Protein AF-A0A9E0UAL8-F1 (afdb_monomer)

Sequence (66 aa):
NVRLEGVPSIGDALRDLQAAAASGCTPVLVLTGKGEKTQAEDNLPEGTKVFKDLAAVADWLLEGQA

Mean predicted aligned error: 3.48 Å

Secondary structure (DSSP, 8-state):
----TT-EEEESSHHHHHHHHHTT-EEEEESTTTHHHHHHT--PPTT-EEESSHHHHHHHHHHT--

Structure (mmCIF, N/CA/C/O backbone):
data_AF-A0A9E0UAL8-F1
#
_entry.id   AF-A0A9E0UAL8-F1
#
loop_
_atom_site.group_PDB
_atom_site.id
_atom_site.type_symbol
_atom_site.label_atom_id
_atom_site.label_alt_id
_atom_site.label_comp_id
_atom_site.label_asym_id
_atom_site.label_entity_id
_atom_site.label_seq_id
_atom_site.pdbx_PDB_ins_code
_atom_site.Cartn_x
_atom_site.Cartn_y
_atom_site.Cartn_z
_atom_site.occupancy
_atom_site.B_iso_or_equiv
_atom_site.auth_seq_id
_atom_site.auth_comp_id
_atom_site.auth_asym_id
_atom_site.auth_atom_id
_atom_site.pdbx_PDB_model_num
ATOM 1 N N . ASN A 1 1 ? 1.870 -23.687 -7.319 1.00 69.25 1 ASN A N 1
ATOM 2 C CA . ASN A 1 1 ? 2.007 -22.214 -7.327 1.00 69.25 1 ASN A CA 1
ATOM 3 C C . ASN A 1 1 ? 0.651 -21.546 -7.321 1.00 69.25 1 ASN A C 1
ATOM 5 O O . ASN A 1 1 ? -0.301 -22.142 -7.811 1.00 69.25 1 ASN A O 1
ATOM 9 N N . VAL A 1 2 ? 0.593 -20.338 -6.760 1.00 82.12 2 VAL A N 1
ATOM 10 C CA . VAL A 1 2 ? -0.595 -19.476 -6.693 1.00 82.12 2 VAL A CA 1
ATOM 11 C C . VAL A 1 2 ? -0.454 -18.363 -7.733 1.00 82.12 2 VAL A C 1
ATOM 13 O O . VAL A 1 2 ? 0.655 -17.892 -7.980 1.00 82.12 2 VAL A O 1
ATOM 16 N N . ARG A 1 3 ? -1.570 -18.001 -8.363 1.00 89.50 3 ARG A N 1
ATOM 17 C CA . ARG A 1 3 ? -1.697 -16.880 -9.300 1.00 89.50 3 ARG A CA 1
ATOM 18 C C . ARG A 1 3 ? -1.831 -15.573 -8.519 1.00 89.50 3 ARG A C 1
ATOM 20 O O . ARG A 1 3 ? -2.584 -15.540 -7.550 1.00 89.50 3 ARG A O 1
ATOM 27 N N . LEU A 1 4 ? -1.070 -14.550 -8.898 1.00 90.88 4 LEU A N 1
ATOM 28 C CA . LEU A 1 4 ? -1.009 -13.269 -8.181 1.00 90.88 4 LEU A CA 1
ATOM 29 C C . LEU A 1 4 ? -1.878 -12.185 -8.824 1.00 90.88 4 LEU A C 1
ATOM 31 O O . LEU A 1 4 ? -2.019 -11.096 -8.271 1.00 90.88 4 LEU A O 1
ATOM 35 N N . GLU A 1 5 ? -2.492 -12.489 -9.965 1.00 92.50 5 GLU A N 1
ATOM 36 C CA . GLU A 1 5 ? -3.366 -11.572 -10.676 1.00 92.50 5 GLU A CA 1
ATOM 37 C C . GLU A 1 5 ? -4.518 -11.112 -9.773 1.00 92.50 5 GLU A C 1
ATOM 39 O O . GLU A 1 5 ? -5.308 -11.920 -9.283 1.00 92.50 5 GLU A O 1
ATOM 44 N N . GLY A 1 6 ? -4.604 -9.802 -9.536 1.00 86.81 6 GLY A N 1
ATOM 45 C CA . GLY A 1 6 ? -5.643 -9.209 -8.688 1.00 86.81 6 GLY A CA 1
ATOM 46 C C . GLY A 1 6 ? -5.428 -9.381 -7.180 1.00 86.81 6 GLY A C 1
ATOM 47 O O . GLY A 1 6 ? -6.236 -8.880 -6.401 1.00 86.81 6 GLY A O 1
ATOM 48 N N . VAL A 1 7 ? -4.342 -10.027 -6.741 1.00 94.62 7 VAL A N 1
ATOM 49 C CA . VAL A 1 7 ? -4.006 -10.129 -5.314 1.00 94.62 7 VAL A CA 1
ATOM 50 C C . VAL A 1 7 ? -3.517 -8.764 -4.809 1.00 94.62 7 VAL A C 1
ATOM 52 O O . VAL A 1 7 ? -2.590 -8.204 -5.399 1.00 94.62 7 VAL A O 1
ATOM 55 N N . PRO A 1 8 ? -4.098 -8.195 -3.739 1.00 95.38 8 PRO A N 1
ATOM 56 C CA . PRO A 1 8 ? -3.636 -6.930 -3.173 1.00 95.38 8 PRO A CA 1
ATOM 57 C C . PRO A 1 8 ? -2.227 -7.048 -2.584 1.00 95.38 8 PRO A C 1
ATOM 59 O O . PRO A 1 8 ? -1.946 -7.962 -1.812 1.00 95.38 8 PRO A O 1
ATOM 62 N N . SER A 1 9 ? -1.351 -6.097 -2.909 1.00 96.62 9 SER A N 1
ATOM 63 C CA . SER A 1 9 ? -0.004 -5.991 -2.342 1.00 96.62 9 SER A CA 1
ATOM 64 C C . SER A 1 9 ? 0.185 -4.616 -1.714 1.00 96.62 9 SER A C 1
ATOM 66 O O . SER A 1 9 ? 0.163 -3.603 -2.414 1.00 96.62 9 SER A O 1
ATOM 68 N N . ILE A 1 10 ? 0.363 -4.595 -0.393 1.00 97.44 10 ILE A N 1
ATOM 69 C CA . ILE A 1 10 ? 0.357 -3.384 0.427 1.00 97.44 10 ILE A CA 1
ATOM 70 C C . ILE A 1 10 ? 1.793 -2.945 0.726 1.00 97.44 10 ILE A C 1
ATOM 72 O O . ILE A 1 10 ? 2.593 -3.751 1.199 1.00 97.44 10 ILE A O 1
ATOM 76 N N . GLY A 1 11 ? 2.110 -1.668 0.506 1.00 96.75 11 GLY A N 1
ATOM 77 C CA . GLY A 1 11 ? 3.412 -1.090 0.844 1.00 96.75 11 GLY A CA 1
ATOM 78 C C . GLY A 1 11 ? 3.376 0.428 1.011 1.00 96.75 11 GLY A C 1
ATOM 79 O O . GLY A 1 11 ? 2.385 1.077 0.687 1.00 96.75 11 GLY A O 1
ATOM 80 N N . ASP A 1 12 ? 4.466 0.996 1.528 1.00 97.69 12 ASP A N 1
ATOM 81 C CA . ASP A 1 12 ? 4.656 2.440 1.728 1.00 97.69 12 ASP A CA 1
ATOM 82 C C . ASP A 1 12 ? 5.732 3.040 0.806 1.00 97.69 12 ASP A C 1
ATOM 84 O O . ASP A 1 12 ? 6.012 4.235 0.882 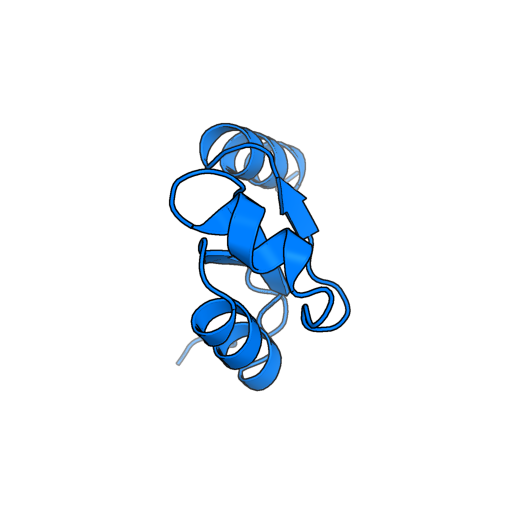1.00 97.69 12 ASP A O 1
ATOM 88 N N . ALA A 1 13 ? 6.357 2.219 -0.047 1.00 97.25 13 ALA A N 1
ATOM 89 C CA . ALA A 1 13 ? 7.440 2.620 -0.936 1.00 97.25 13 ALA A CA 1
ATOM 90 C C . A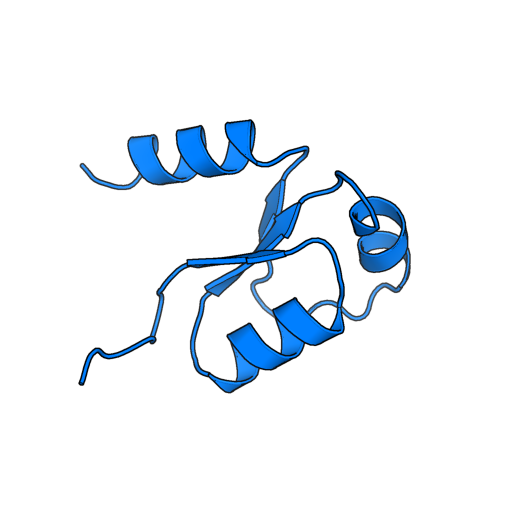LA A 1 13 ? 7.133 2.302 -2.404 1.00 97.25 13 ALA A C 1
ATOM 92 O O . ALA A 1 13 ? 6.672 1.210 -2.743 1.00 97.25 13 ALA A O 1
ATOM 93 N N . LEU A 1 14 ? 7.501 3.227 -3.293 1.00 96.19 14 LEU A N 1
ATOM 94 C CA . LEU A 1 14 ? 7.255 3.118 -4.732 1.00 96.19 14 LEU A CA 1
ATOM 95 C C . LEU A 1 14 ? 7.754 1.803 -5.348 1.00 96.19 14 LEU A C 1
ATOM 97 O O . LEU A 1 14 ? 7.039 1.179 -6.129 1.00 96.19 14 LEU A O 1
ATOM 101 N N . ARG A 1 15 ? 8.968 1.364 -4.986 1.00 95.69 15 ARG A N 1
ATOM 102 C CA . ARG A 1 15 ? 9.567 0.140 -5.548 1.00 95.69 15 ARG A CA 1
ATOM 103 C C . ARG A 1 15 ? 8.681 -1.091 -5.310 1.00 95.69 15 ARG A C 1
ATOM 105 O O . ARG A 1 15 ? 8.639 -1.984 -6.149 1.00 95.69 15 ARG A O 1
ATOM 112 N N . ASP A 1 16 ? 7.993 -1.132 -4.167 1.00 94.38 16 ASP A N 1
ATOM 113 C CA . ASP A 1 16 ? 7.188 -2.279 -3.757 1.00 94.38 16 ASP A CA 1
ATOM 114 C C . ASP A 1 16 ? 5.881 -2.289 -4.574 1.00 94.38 16 ASP A C 1
ATOM 116 O O . ASP A 1 16 ? 5.449 -3.337 -5.051 1.00 94.38 16 ASP A O 1
ATOM 120 N N . LEU A 1 17 ? 5.319 -1.105 -4.852 1.00 96.00 17 LEU A N 1
ATOM 121 C CA . LEU A 1 17 ? 4.161 -0.935 -5.737 1.00 96.00 17 LEU A CA 1
ATOM 122 C C . LEU A 1 17 ? 4.486 -1.296 -7.191 1.00 96.00 17 LEU A C 1
ATOM 124 O O . LEU A 1 17 ? 3.706 -1.979 -7.850 1.00 96.00 17 LEU A O 1
ATOM 128 N N . GLN A 1 18 ? 5.642 -0.864 -7.697 1.00 96.00 18 GLN A N 1
ATOM 129 C CA . GLN A 1 18 ? 6.089 -1.193 -9.054 1.00 96.00 18 GLN A CA 1
ATOM 130 C C . GLN A 1 18 ? 6.307 -2.700 -9.223 1.00 96.00 18 GLN A C 1
ATOM 132 O O . GLN A 1 18 ? 5.880 -3.275 -10.223 1.00 96.00 18 GLN A O 1
ATOM 137 N N . ALA A 1 19 ? 6.917 -3.355 -8.230 1.00 95.69 19 ALA A N 1
ATOM 138 C CA . ALA A 1 19 ? 7.088 -4.804 -8.226 1.00 95.69 19 ALA A CA 1
ATOM 139 C C . ALA A 1 19 ? 5.741 -5.545 -8.180 1.00 95.69 19 ALA A C 1
ATOM 141 O O . ALA A 1 19 ? 5.556 -6.529 -8.901 1.00 95.69 19 ALA A O 1
ATOM 142 N N . ALA A 1 20 ? 4.788 -5.055 -7.381 1.00 95.44 20 ALA A N 1
ATOM 143 C CA . ALA A 1 20 ? 3.432 -5.591 -7.326 1.00 95.44 20 ALA A CA 1
ATOM 144 C C . ALA A 1 20 ? 2.739 -5.509 -8.694 1.00 95.44 20 ALA A C 1
ATOM 146 O O . ALA A 1 20 ? 2.282 -6.530 -9.206 1.00 95.44 20 ALA A O 1
ATOM 147 N N . ALA A 1 21 ? 2.736 -4.330 -9.319 1.00 95.44 21 ALA A N 1
ATOM 148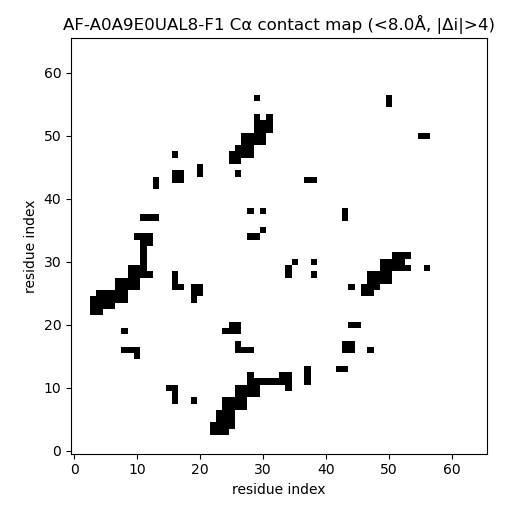 C CA . ALA A 1 21 ? 2.142 -4.128 -10.638 1.00 95.44 21 ALA A CA 1
ATOM 149 C C . ALA A 1 21 ? 2.795 -5.022 -11.709 1.00 95.44 21 ALA A C 1
ATOM 151 O O . ALA A 1 21 ? 2.096 -5.684 -12.473 1.00 95.44 21 ALA A O 1
ATOM 152 N N . ALA A 1 22 ? 4.130 -5.120 -11.719 1.00 94.94 22 ALA A N 1
ATOM 153 C CA . ALA A 1 22 ? 4.865 -5.991 -12.641 1.00 94.94 22 ALA A CA 1
ATOM 154 C C . ALA A 1 22 ? 4.552 -7.488 -12.447 1.00 94.94 22 ALA A C 1
ATOM 156 O O . ALA A 1 22 ? 4.691 -8.273 -13.382 1.00 94.94 22 ALA A O 1
ATOM 157 N N . SER A 1 23 ? 4.117 -7.878 -11.246 1.00 93.88 23 SER A N 1
ATOM 158 C CA . SER A 1 23 ? 3.730 -9.254 -10.906 1.00 93.88 23 SER A CA 1
ATOM 159 C C . SER A 1 23 ? 2.239 -9.545 -11.138 1.00 93.88 23 SER A C 1
ATOM 161 O O . SER A 1 23 ? 1.793 -10.657 -10.864 1.00 93.88 23 SER A O 1
ATOM 163 N N . GLY A 1 24 ? 1.458 -8.566 -11.614 1.00 93.38 24 GLY A N 1
ATOM 164 C CA . GLY A 1 24 ? 0.005 -8.678 -11.800 1.00 93.38 24 GLY A CA 1
ATOM 165 C C . GLY A 1 24 ? -0.825 -8.466 -10.526 1.00 93.38 24 GLY A C 1
ATOM 166 O O . GLY A 1 24 ? -2.054 -8.553 -10.572 1.00 93.38 24 GLY A O 1
ATOM 167 N N . CYS A 1 25 ? -0.183 -8.164 -9.396 1.00 95.75 25 CYS A N 1
ATOM 168 C CA . CYS A 1 25 ? -0.870 -7.814 -8.156 1.00 95.75 25 CYS A CA 1
ATOM 169 C C . CYS A 1 25 ? -1.598 -6.469 -8.296 1.00 95.75 25 CYS A C 1
ATOM 171 O O . CYS A 1 25 ? -1.243 -5.630 -9.123 1.00 95.75 25 CYS A O 1
ATOM 173 N N . THR A 1 26 ? -2.572 -6.221 -7.421 1.00 95.75 26 THR A N 1
ATOM 174 C CA . THR A 1 26 ? -3.159 -4.886 -7.240 1.00 95.75 26 THR A CA 1
ATOM 175 C C . THR A 1 26 ? -2.293 -4.085 -6.261 1.00 95.75 26 THR A C 1
ATOM 177 O O . THR A 1 26 ? -2.251 -4.441 -5.079 1.00 95.75 26 THR A O 1
ATOM 180 N N . PRO A 1 27 ? -1.587 -3.028 -6.701 1.00 97.50 27 PRO A N 1
ATOM 181 C CA . PRO A 1 27 ? -0.763 -2.218 -5.812 1.00 97.50 27 PRO A CA 1
ATOM 182 C C . PRO A 1 27 ? -1.627 -1.392 -4.850 1.00 97.50 27 PRO A C 1
ATOM 184 O O . PRO A 1 27 ? -2.603 -0.750 -5.246 1.00 97.50 27 PRO A O 1
ATOM 187 N N . VAL A 1 28 ? -1.257 -1.395 -3.570 1.00 97.94 28 VAL A N 1
ATOM 188 C CA . VAL A 1 28 ? -1.928 -0.633 -2.515 1.00 97.94 28 VAL A CA 1
ATOM 189 C C . VAL A 1 28 ? -0.893 0.160 -1.722 1.00 97.94 28 VAL A C 1
ATOM 191 O O . VAL A 1 28 ? -0.019 -0.411 -1.073 1.00 97.94 28 VAL A O 1
ATOM 194 N N . LEU A 1 29 ? -1.002 1.484 -1.764 1.00 98.25 29 LEU A N 1
ATOM 195 C CA . LEU A 1 29 ? -0.181 2.415 -1.002 1.00 98.25 29 LEU A CA 1
ATOM 196 C C . LEU A 1 29 ? -0.846 2.726 0.341 1.00 98.25 29 LEU A C 1
ATOM 198 O O . LEU A 1 29 ? -1.992 3.173 0.373 1.00 98.25 29 LEU A O 1
ATOM 202 N N . VAL A 1 30 ? -0.114 2.561 1.440 1.00 98.25 30 VAL A N 1
ATOM 203 C CA . VAL A 1 30 ? -0.493 3.131 2.744 1.00 98.25 30 VAL A CA 1
ATOM 204 C C . VAL A 1 30 ? 0.305 4.398 3.011 1.00 98.25 30 VAL A C 1
ATOM 206 O O . VAL A 1 30 ? 1.492 4.432 2.709 1.00 98.25 30 VAL A O 1
ATOM 209 N N . LEU A 1 31 ? -0.320 5.429 3.588 1.00 98.00 31 LEU A N 1
ATOM 210 C CA . LEU A 1 31 ? 0.334 6.719 3.860 1.00 98.00 31 LEU A CA 1
ATOM 211 C C . LEU A 1 31 ? 1.223 6.714 5.110 1.00 98.00 31 LEU A C 1
ATOM 213 O O . LEU A 1 31 ? 2.059 7.598 5.283 1.00 98.00 31 LEU A O 1
ATOM 217 N N . THR A 1 32 ? 1.112 5.689 5.953 1.00 97.50 32 THR A N 1
ATOM 218 C CA . THR A 1 32 ? 2.043 5.456 7.065 1.00 97.50 32 THR A CA 1
ATOM 219 C C . THR A 1 32 ? 3.473 5.206 6.575 1.00 97.50 32 THR A C 1
ATOM 221 O O . THR A 1 32 ? 3.680 4.658 5.497 1.00 97.50 32 THR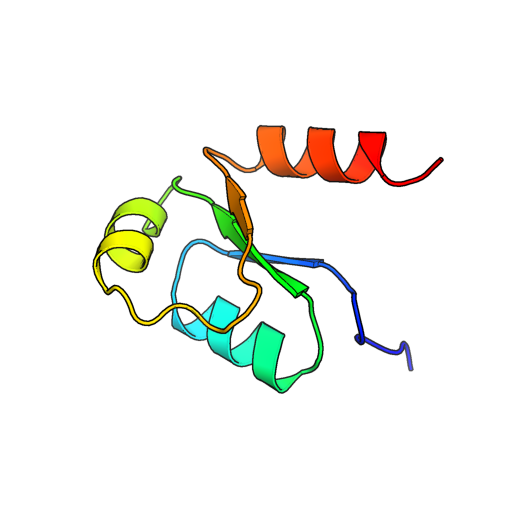 A O 1
ATOM 224 N N . GLY A 1 33 ? 4.480 5.542 7.387 1.00 95.94 33 GLY A N 1
ATOM 225 C CA . GLY A 1 33 ? 5.886 5.303 7.041 1.00 95.94 33 GLY A CA 1
ATOM 226 C C . GLY A 1 33 ? 6.395 6.284 5.984 1.00 95.94 33 GLY A C 1
ATOM 227 O O . GLY A 1 33 ? 6.492 7.483 6.243 1.00 95.94 33 GLY A O 1
ATOM 228 N N . LYS A 1 34 ? 6.773 5.777 4.807 1.00 96.50 34 LYS A N 1
ATOM 229 C CA . LYS A 1 34 ? 7.222 6.575 3.651 1.00 96.50 34 LYS A CA 1
ATOM 230 C C . LYS A 1 34 ? 6.089 6.938 2.691 1.00 96.50 34 LYS A C 1
ATOM 232 O O . LYS A 1 34 ? 6.339 7.654 1.723 1.00 96.50 34 LYS A O 1
ATOM 237 N N . GLY A 1 35 ? 4.865 6.506 2.980 1.00 96.69 35 GLY A N 1
ATOM 238 C CA . GLY A 1 35 ? 3.753 6.563 2.045 1.00 96.69 35 GLY A CA 1
ATOM 239 C C . GLY A 1 35 ? 3.405 7.951 1.528 1.00 96.69 35 GLY A C 1
ATOM 240 O O . GLY A 1 35 ? 3.258 8.124 0.323 1.00 96.69 35 GLY A O 1
ATOM 241 N N . GLU A 1 36 ? 3.355 8.959 2.403 1.00 97.06 36 GLU A N 1
ATOM 242 C CA . GLU A 1 36 ? 3.121 10.353 1.988 1.00 97.06 36 GLU A CA 1
ATOM 243 C C . GLU A 1 36 ? 4.184 10.854 1.000 1.00 97.06 36 GLU A C 1
ATOM 245 O O . GLU A 1 36 ? 3.864 11.545 0.034 1.00 97.06 36 GLU A O 1
ATOM 250 N N . LYS A 1 37 ? 5.453 10.466 1.199 1.00 96.75 37 LYS A N 1
ATOM 251 C CA . LYS A 1 37 ? 6.541 10.824 0.277 1.00 96.75 37 LYS A CA 1
ATOM 252 C C . LYS A 1 37 ? 6.364 10.121 -1.060 1.00 96.75 37 LYS A C 1
ATOM 254 O O . LYS A 1 37 ? 6.457 10.769 -2.090 1.00 96.75 37 LYS A O 1
ATOM 259 N N . THR A 1 38 ? 6.060 8.824 -1.038 1.00 96.12 38 THR A N 1
ATOM 260 C CA . THR A 1 38 ? 5.798 8.042 -2.251 1.00 96.12 38 THR A CA 1
ATOM 261 C C . THR A 1 38 ? 4.576 8.550 -3.017 1.00 96.12 38 THR A C 1
ATOM 263 O O . THR A 1 38 ? 4.616 8.597 -4.240 1.00 96.12 38 THR A O 1
ATOM 266 N N . GLN A 1 39 ? 3.519 9.001 -2.337 1.00 95.81 39 GLN A N 1
ATOM 267 C CA . GLN A 1 39 ? 2.371 9.622 -2.998 1.00 95.81 39 GLN A CA 1
ATOM 268 C C . GLN A 1 39 ? 2.755 10.942 -3.683 1.00 95.81 39 GLN A C 1
ATOM 270 O O . GLN A 1 39 ? 2.292 11.217 -4.785 1.00 95.81 39 GLN A O 1
ATOM 275 N N . ALA A 1 40 ? 3.615 11.745 -3.050 1.00 95.00 40 ALA A N 1
ATOM 276 C CA . ALA A 1 40 ? 4.068 13.024 -3.592 1.00 95.00 40 ALA A CA 1
ATOM 277 C C . ALA A 1 40 ? 5.010 12.894 -4.807 1.00 95.00 40 ALA A C 1
ATOM 279 O O . ALA A 1 40 ? 5.219 13.880 -5.508 1.00 95.00 40 ALA A O 1
ATOM 280 N N . GLU A 1 41 ? 5.579 11.711 -5.065 1.00 91.50 41 GLU A N 1
ATOM 281 C CA . GLU A 1 41 ? 6.434 11.459 -6.235 1.00 91.50 41 GLU A CA 1
ATOM 282 C C . GLU A 1 41 ? 5.650 11.368 -7.564 1.00 91.50 41 GLU A C 1
ATOM 284 O O . GLU A 1 41 ? 6.275 11.379 -8.623 1.00 91.50 41 GLU A O 1
ATOM 289 N N . ASP A 1 42 ? 4.309 11.300 -7.517 1.00 85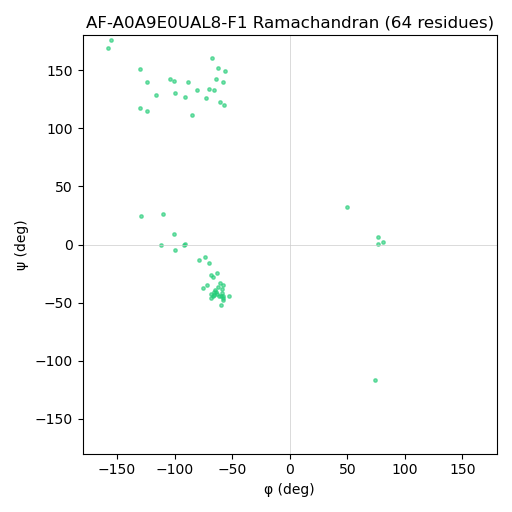.50 42 ASP A N 1
ATOM 290 C CA . ASP A 1 42 ? 3.380 11.318 -8.670 1.00 85.50 42 ASP A CA 1
ATOM 291 C C . ASP A 1 42 ? 3.725 10.322 -9.800 1.00 85.50 42 ASP A C 1
ATOM 293 O O . ASP A 1 42 ? 3.508 10.554 -10.987 1.00 85.50 42 ASP A O 1
ATOM 297 N N . ASN A 1 43 ? 4.301 9.179 -9.427 1.00 93.00 43 ASN A N 1
ATOM 298 C CA . ASN A 1 43 ? 4.785 8.135 -10.335 1.00 93.00 43 ASN A CA 1
ATOM 299 C C . ASN A 1 43 ? 4.255 6.741 -9.952 1.00 93.00 43 ASN A C 1
ATOM 301 O O . ASN A 1 43 ? 4.876 5.716 -10.256 1.00 93.00 43 ASN A O 1
ATOM 305 N N . LEU A 1 44 ? 3.113 6.707 -9.260 1.00 95.31 44 LEU A N 1
ATOM 306 C CA . LEU A 1 44 ? 2.483 5.473 -8.808 1.00 95.31 44 LEU A CA 1
ATOM 307 C C . LEU A 1 44 ? 2.050 4.616 -10.011 1.00 95.31 44 LEU A C 1
ATOM 309 O O . LEU A 1 44 ? 1.556 5.158 -11.002 1.00 95.31 44 LEU A O 1
ATOM 313 N N . PRO A 1 45 ? 2.184 3.280 -9.934 1.00 95.62 45 PRO A N 1
ATOM 314 C CA . PRO A 1 45 ? 1.649 2.392 -10.958 1.00 95.62 45 PRO A CA 1
ATOM 315 C C . PRO A 1 45 ? 0.147 2.598 -11.171 1.00 95.62 45 PRO A C 1
ATOM 317 O O . PRO A 1 45 ? -0.594 2.913 -10.233 1.00 95.62 45 PRO A O 1
ATOM 320 N N . GLU A 1 46 ? -0.317 2.361 -12.393 1.00 92.81 46 GLU A N 1
ATOM 321 C CA . GLU A 1 46 ? -1.736 2.455 -12.722 1.00 92.81 46 GLU A CA 1
ATOM 322 C C . GLU A 1 46 ? -2.578 1.512 -11.845 1.00 92.81 46 GLU A C 1
ATOM 324 O O . GLU A 1 46 ? -2.179 0.388 -11.536 1.00 92.81 46 GLU A O 1
ATOM 329 N N . GLY A 1 47 ? -3.743 1.990 -11.403 1.00 91.75 47 GLY A N 1
ATOM 330 C CA . GLY A 1 47 ? -4.637 1.224 -10.533 1.00 91.75 47 GLY A CA 1
ATOM 331 C C . GLY A 1 47 ? -4.202 1.147 -9.065 1.00 91.75 47 GLY A C 1
ATOM 332 O O . GLY A 1 47 ? -4.862 0.453 -8.290 1.00 91.75 47 GLY A O 1
ATOM 333 N N . THR A 1 48 ? -3.146 1.867 -8.658 1.00 96.19 48 THR A N 1
ATOM 334 C CA . THR A 1 48 ? -2.741 1.947 -7.246 1.00 96.19 48 THR A CA 1
ATOM 335 C C . THR A 1 48 ? -3.856 2.539 -6.391 1.00 96.19 48 THR A C 1
ATOM 337 O O . THR A 1 48 ? -4.302 3.665 -6.612 1.00 96.19 48 THR A O 1
ATOM 340 N N . LYS A 1 49 ? -4.286 1.792 -5.372 1.00 96.38 49 LYS A N 1
ATOM 341 C CA . LYS A 1 49 ? -5.209 2.293 -4.346 1.00 96.38 49 LYS A CA 1
ATOM 342 C C . LYS A 1 49 ? -4.418 2.934 -3.215 1.00 96.38 49 LYS A C 1
ATOM 344 O O . LYS A 1 49 ? -3.399 2.387 -2.811 1.00 96.38 49 LYS A O 1
ATOM 349 N N . VAL A 1 50 ? -4.890 4.056 -2.683 1.00 96.94 50 VAL A N 1
ATOM 350 C CA . VAL A 1 50 ? -4.212 4.781 -1.6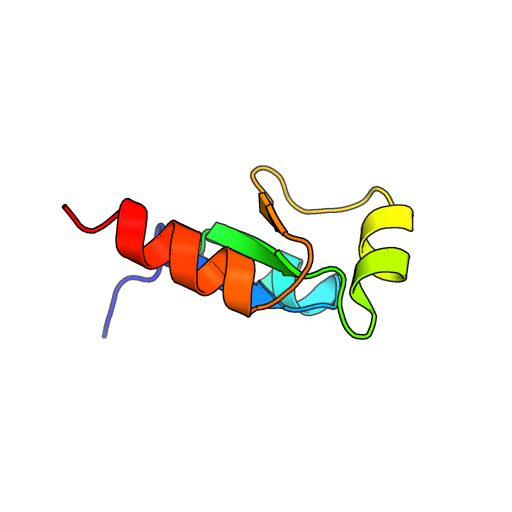00 1.00 96.94 50 VAL A CA 1
ATOM 351 C C . VAL A 1 50 ? -5.091 4.784 -0.355 1.00 96.94 50 VAL A C 1
ATOM 353 O O . VAL A 1 50 ? -6.259 5.160 -0.426 1.00 96.94 50 VAL A O 1
ATOM 356 N N . PHE A 1 51 ? -4.523 4.391 0.781 1.00 97.81 51 PHE A N 1
ATOM 357 C CA . PHE A 1 51 ? -5.196 4.347 2.076 1.00 97.81 51 PHE A CA 1
ATOM 358 C C . PHE A 1 51 ? -4.367 5.053 3.140 1.00 97.81 51 PHE A C 1
ATOM 360 O O . PHE A 1 51 ? -3.141 5.076 3.088 1.00 97.81 51 PHE A O 1
ATOM 367 N N . LYS A 1 52 ? -5.042 5.603 4.150 1.00 97.81 52 LYS A N 1
ATOM 368 C CA . LYS A 1 52 ? -4.385 6.299 5.261 1.00 97.81 52 LYS A CA 1
ATOM 369 C C . LYS A 1 52 ? -3.382 5.403 5.997 1.00 97.81 52 LYS A C 1
ATOM 371 O O . LYS A 1 52 ? -2.268 5.831 6.282 1.00 97.81 52 LYS A O 1
ATOM 376 N N . ASP A 1 53 ? -3.776 4.177 6.312 1.00 97.94 53 ASP A N 1
ATOM 377 C CA . ASP A 1 53 ? -2.997 3.230 7.104 1.00 97.94 53 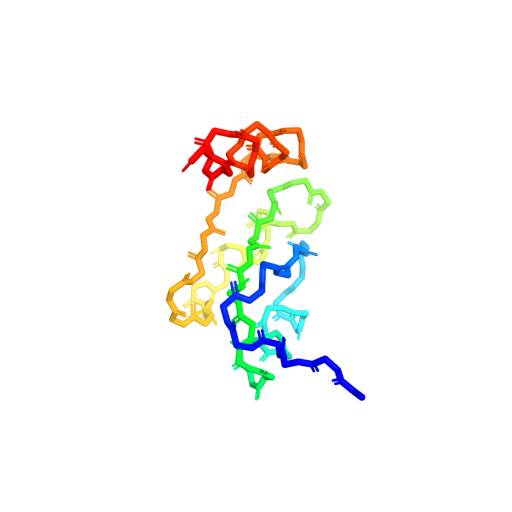ASP A CA 1
ATOM 378 C C . ASP A 1 53 ? -3.402 1.786 6.779 1.00 97.94 53 ASP A C 1
ATOM 380 O O . ASP A 1 53 ? -4.308 1.535 5.982 1.00 97.94 53 ASP A O 1
ATOM 384 N N . LEU A 1 54 ? -2.704 0.826 7.389 1.00 97.25 54 LEU A N 1
ATOM 385 C CA . LEU A 1 54 ? -2.966 -0.596 7.178 1.00 97.25 54 LEU A CA 1
ATOM 386 C C . LEU A 1 54 ? -4.337 -1.040 7.718 1.00 97.25 54 LEU A C 1
ATOM 388 O O . LEU A 1 54 ? -4.910 -1.983 7.179 1.00 97.25 54 LEU A O 1
ATOM 392 N N . ALA A 1 55 ? -4.874 -0.373 8.747 1.00 97.50 55 ALA A N 1
ATOM 393 C CA . ALA A 1 55 ? -6.186 -0.710 9.298 1.00 97.50 55 ALA A CA 1
ATOM 394 C C . ALA A 1 55 ? -7.292 -0.412 8.278 1.00 97.50 55 ALA A C 1
ATOM 396 O O . ALA A 1 55 ? -8.106 -1.285 7.996 1.00 97.50 55 ALA A O 1
ATOM 397 N N . ALA A 1 56 ? -7.232 0.748 7.619 1.00 97.19 56 ALA A N 1
ATOM 398 C CA . ALA A 1 56 ? -8.154 1.089 6.537 1.00 97.19 56 ALA A CA 1
ATOM 399 C C . ALA A 1 56 ? -8.083 0.101 5.355 1.00 97.19 56 ALA A C 1
ATOM 401 O O . ALA A 1 56 ? -9.096 -0.173 4.714 1.00 97.19 56 ALA A O 1
ATOM 402 N N . VAL A 1 57 ? -6.900 -0.458 5.066 1.00 96.75 57 VAL A N 1
ATOM 403 C CA . VAL A 1 57 ? -6.771 -1.522 4.055 1.00 96.75 57 VAL A CA 1
ATOM 404 C C . VAL A 1 57 ? -7.445 -2.810 4.523 1.00 96.75 57 VAL A C 1
ATOM 406 O O . VAL A 1 57 ? -8.114 -3.461 3.726 1.00 96.75 57 VAL A O 1
ATOM 409 N N . ALA A 1 58 ? -7.279 -3.191 5.792 1.00 96.69 58 ALA A N 1
ATOM 410 C CA . ALA A 1 58 ? -7.919 -4.381 6.346 1.00 96.69 58 ALA A CA 1
ATOM 411 C C . ALA A 1 58 ? -9.449 -4.271 6.297 1.00 96.69 58 ALA A C 1
ATOM 413 O O . ALA A 1 58 ? -10.096 -5.208 5.838 1.00 96.69 58 ALA A O 1
ATOM 414 N N . ASP A 1 59 ? -10.007 -3.119 6.676 1.00 96.50 59 ASP A N 1
ATOM 415 C CA . ASP A 1 59 ? -11.445 -2.855 6.579 1.00 96.50 59 ASP A CA 1
ATOM 416 C C . ASP A 1 59 ? -11.928 -2.999 5.127 1.00 96.50 59 ASP A C 1
ATOM 418 O O . ASP A 1 59 ? -12.860 -3.752 4.856 1.00 96.50 59 ASP A O 1
ATOM 422 N N . TRP A 1 60 ? -11.220 -2.390 4.168 1.00 94.56 60 TRP A N 1
ATOM 423 C CA . TRP A 1 60 ? -11.531 -2.522 2.740 1.00 94.56 60 TRP A CA 1
ATOM 424 C C . TRP A 1 60 ? -11.492 -3.977 2.240 1.00 94.56 60 TRP A C 1
ATOM 426 O O . TRP A 1 60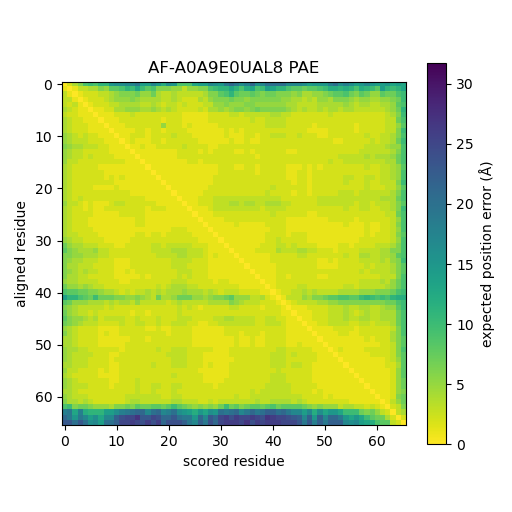 ? -12.351 -4.390 1.458 1.00 94.56 60 TRP A O 1
ATOM 436 N N . LEU A 1 61 ? -10.507 -4.767 2.678 1.00 94.12 61 LEU A N 1
ATOM 437 C CA . LEU A 1 61 ? -10.415 -6.183 2.316 1.00 94.12 61 LEU A CA 1
ATOM 438 C C . LEU A 1 61 ? -11.585 -6.986 2.891 1.00 94.12 61 LEU A C 1
ATOM 440 O O . LEU A 1 61 ? -12.131 -7.840 2.200 1.00 94.12 61 LEU A O 1
ATOM 444 N N . LEU A 1 62 ? -11.981 -6.704 4.132 1.00 94.44 62 LEU A N 1
ATOM 445 C CA . LEU A 1 62 ? -13.077 -7.397 4.807 1.00 94.44 62 LEU A CA 1
ATOM 446 C C . LEU A 1 62 ? -14.448 -7.020 4.228 1.00 94.44 62 LEU A C 1
ATOM 448 O O . LEU A 1 62 ? -15.319 -7.881 4.126 1.00 94.44 62 LEU A O 1
ATOM 452 N N . GLU A 1 63 ? -14.630 -5.772 3.792 1.00 90.81 63 GLU A N 1
ATOM 453 C CA . GLU A 1 63 ? -15.839 -5.313 3.096 1.00 90.81 63 GLU A CA 1
ATOM 454 C C . GLU A 1 63 ? -15.992 -5.935 1.695 1.00 90.81 63 GLU A C 1
ATOM 456 O O . GLU A 1 63 ? -17.107 -6.073 1.194 1.00 90.81 63 GLU A O 1
ATOM 461 N N . GLY A 1 64 ? -14.879 -6.325 1.062 1.00 67.44 64 GLY A N 1
ATOM 462 C CA . GLY A 1 64 ? -14.816 -6.850 -0.305 1.00 67.44 64 GLY A CA 1
ATOM 463 C C . GLY A 1 64 ? -14.709 -8.374 -0.443 1.00 67.44 64 GLY A C 1
ATOM 464 O O . GLY A 1 64 ? -14.471 -8.848 -1.553 1.00 67.44 64 GLY A O 1
ATOM 465 N N . GLN A 1 65 ? -14.856 -9.145 0.641 1.00 52.22 65 GLN A N 1
ATOM 466 C CA . GLN A 1 65 ? -14.879 -10.620 0.610 1.00 52.22 65 GLN A CA 1
ATOM 467 C C . GLN A 1 65 ? -16.265 -11.235 0.907 1.00 52.22 65 GLN A C 1
ATOM 469 O O . GLN A 1 65 ? -16.340 -12.379 1.362 1.00 52.22 65 GLN A O 1
ATOM 474 N N . ALA A 1 66 ? -17.350 -10.504 0.626 1.00 40.31 66 ALA A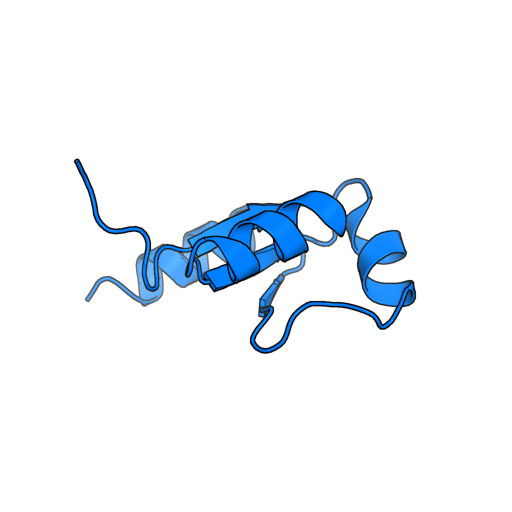 N 1
ATOM 475 C CA . ALA A 1 66 ? -18.712 -11.050 0.545 1.00 40.31 66 ALA A CA 1
ATOM 476 C C . ALA A 1 66 ? -19.064 -11.498 -0.883 1.00 40.31 66 ALA A C 1
ATOM 478 O O . ALA A 1 66 ? -18.701 -10.771 -1.837 1.00 40.31 66 ALA A O 1
#

Nearest PDB structures (foldseek):
  3l8h-assembly4_D  TM=9.868E-01  e=1.003E-06  Bordetella bronchiseptica
  4pnh-assembly1_A  TM=9.590E-01  e=2.150E-05  Burkholderia thailandensis E264
  7z2j-assembly1_A  TM=5.706E-01  e=2.494E+00  White bream virus
  2pd2-assembly1_A  TM=5.169E-01  e=2.666E+00  Sulfurisphaera tokodaii str. 7
  8uja-assembly1_A  TM=4.296E-01  e=3.720E+00  Sulfurisphaera tokodaii str. 7

pLDDT: mean 92.83, std 9.94, range [40.31, 98.25]

Solvent-accessible surface area (backbone atoms only — not comparable to full-atom values): 3751 Å² total; per-residue (Å²): 140,82,84,40,69,70,40,79,37,79,38,29,47,59,71,56,31,47,52,23,46,76,58,40,21,34,20,29,38,23,40,48,90,49,12,56,61,41,60,72,64,77,71,73,52,88,81,53,43,80,34,71,32,70,65,60,47,50,52,53,53,64,72,67,72,117

Radius of gyration: 11.57 Å; Cα contacts (8 Å, |Δi|>4): 102; chains: 1; bounding box: 28×35×22 Å

Foldseek 3Di:
DDQQAAAEFEDQAQVSQVVCVVSNHQYEHECPDNNVVRVVVVPGDPNYHYYPHVVRVVVVVVVPPD